Protein AF-A0A960XAB0-F1 (afdb_monomer_lite)

Radius of gyration: 17.13 Å; chains: 1; bounding box: 43×35×46 Å

pLDDT: mean 76.68, std 17.71, range [29.08, 95.5]

Sequence (183 aa):
MKDRDFDIEDAYQIFVLFMQHFWWNHLRHIMREKGLINNGLTPEEFQQASPEEQSKSCVFNAHDFVFSNIPGDPCGCGDYFEKMIERTLNIKNARSLASLSIKERDLMQMIIDFCVYYNNRFEGPPNDYPRNSLSFAIKWLEDMRDSPERHQKEWGMWDEYINDVIIDKYKSAANFRDCEDCC

Foldseek 3Di:
DDFDKAFLVLLLLLLLVLLLCCCPPPPVVVCVVVVQADPADDPVRLVVDDPSHLNRNLLVVLSCCLNVCVPQPPPGDPCPSQVLVCVLVVHDGSPVCNPDIDTPLSSLVSSLVSLVCSLPPPPDDCRNHNRCSCVVVSVVSVCCSVPVVVVVVSVVSSVVSSCCCPVVVPVSVVVVVVVVVPD

Secondary structure (DSSP, 8-state):
----EE-HHHHHHHHHHHHHHHIIIIIHHHHHHTTS--S---HHHHHHS-HHHHHHHHHHHHHHHHHHTTT--TT--TTHHHHHHHHHTT-S-GGG-TT--EEHHHHHHHHHHHHHHHHHH----TTTS-TTTTHHHHHHHHHHHH-GGG-HHHHHHHHHHHHHHHT-HHHHHHHHHTTGGG-

Structure (mmCIF, N/CA/C/O backbone):
data_AF-A0A960XAB0-F1
#
_entry.id   AF-A0A960XAB0-F1
#
loop_
_atom_site.group_PDB
_atom_site.id
_atom_site.type_symbol
_atom_site.label_atom_id
_atom_site.label_alt_id
_atom_site.label_comp_id
_atom_site.label_asym_id
_atom_site.label_entity_id
_atom_site.label_seq_id
_atom_site.pdbx_PDB_ins_code
_atom_site.Cartn_x
_atom_site.Cartn_y
_atom_site.Cartn_z
_atom_site.occupancy
_atom_site.B_iso_or_equiv
_atom_site.auth_seq_id
_atom_site.auth_comp_id
_atom_site.auth_asym_id
_atom_site.auth_atom_id
_atom_site.pdbx_PDB_model_num
ATOM 1 N N . MET A 1 1 ? 0.323 -5.311 17.410 1.00 68.62 1 MET A N 1
ATOM 2 C CA . MET A 1 1 ? -0.781 -4.423 16.993 1.00 68.62 1 MET A CA 1
ATOM 3 C C . MET A 1 1 ? -1.535 -3.975 18.232 1.00 68.62 1 MET A C 1
ATOM 5 O O . MET A 1 1 ? -1.751 -4.814 19.104 1.00 68.62 1 MET A O 1
ATOM 9 N N . LYS A 1 2 ? -1.838 -2.680 18.364 1.00 76.62 2 LYS A N 1
ATOM 10 C CA . LYS A 1 2 ? -2.573 -2.139 19.520 1.00 76.62 2 LYS A CA 1
ATOM 11 C C . LYS A 1 2 ? -4.083 -2.274 19.254 1.00 76.62 2 LYS A C 1
ATOM 13 O O . LYS A 1 2 ? -4.496 -2.360 18.103 1.00 76.62 2 LYS A O 1
ATOM 18 N N . ASP A 1 3 ? -4.904 -2.337 20.301 1.00 80.25 3 ASP A N 1
ATOM 19 C CA . ASP A 1 3 ? -6.375 -2.352 20.173 1.00 80.25 3 ASP A CA 1
ATOM 20 C C . ASP A 1 3 ? -6.885 -0.905 20.227 1.00 80.25 3 ASP A C 1
ATOM 22 O O . ASP A 1 3 ? -7.466 -0.469 21.218 1.00 80.25 3 ASP A O 1
ATOM 26 N N . ARG A 1 4 ? -6.520 -0.120 19.203 1.00 88.69 4 ARG A N 1
ATOM 27 C CA . ARG A 1 4 ? -7.003 1.254 19.018 1.00 88.69 4 ARG A CA 1
ATOM 28 C C . ARG A 1 4 ? -8.270 1.247 18.171 1.00 88.69 4 ARG A C 1
ATOM 30 O O . ARG A 1 4 ? -8.395 0.450 17.240 1.00 88.69 4 ARG A O 1
ATOM 37 N N . ASP A 1 5 ? -9.144 2.186 18.493 1.00 88.75 5 ASP A N 1
ATOM 38 C CA . ASP A 1 5 ? -10.438 2.408 17.867 1.00 88.75 5 ASP A CA 1
ATOM 39 C C . ASP A 1 5 ? -10.444 3.833 17.293 1.00 88.75 5 ASP A C 1
ATOM 41 O O . ASP A 1 5 ? -10.066 4.785 17.981 1.00 88.75 5 ASP A O 1
ATOM 45 N N . PHE A 1 6 ? -10.842 3.975 16.031 1.00 84.56 6 PHE A N 1
ATOM 46 C CA . PHE A 1 6 ? -10.887 5.249 15.307 1.00 84.56 6 PHE A CA 1
ATOM 47 C C . PHE A 1 6 ? -12.317 5.543 14.867 1.00 84.56 6 PHE A C 1
ATOM 49 O O . PHE A 1 6 ? -13.081 4.608 14.615 1.00 84.56 6 PHE A O 1
ATOM 56 N N . ASP A 1 7 ? -12.697 6.814 14.758 1.00 82.56 7 ASP A N 1
ATOM 57 C CA . ASP A 1 7 ? -13.870 7.164 13.956 1.00 82.56 7 ASP A CA 1
ATOM 58 C C . ASP A 1 7 ? -13.542 7.049 12.454 1.00 82.56 7 ASP A C 1
ATOM 60 O O . ASP A 1 7 ? -12.399 6.799 12.059 1.00 82.56 7 ASP A O 1
ATOM 64 N N . ILE A 1 8 ? -14.562 7.165 11.602 1.00 76.88 8 ILE A N 1
ATOM 65 C CA . ILE A 1 8 ? -14.405 7.002 10.149 1.00 76.88 8 ILE A CA 1
ATOM 66 C C . ILE A 1 8 ? -13.447 8.051 9.559 1.00 76.88 8 ILE A C 1
ATOM 68 O O . ILE A 1 8 ? -12.700 7.730 8.634 1.00 76.88 8 ILE A O 1
ATOM 72 N N . GLU A 1 9 ? -13.469 9.283 10.069 1.00 76.38 9 GLU A N 1
ATOM 73 C CA . GLU A 1 9 ? -12.678 10.392 9.534 1.00 76.38 9 GLU A CA 1
ATOM 74 C C . GLU A 1 9 ? -11.197 10.229 9.890 1.00 76.38 9 GLU A C 1
ATOM 76 O O . GLU A 1 9 ? -10.339 10.296 9.009 1.00 76.38 9 GLU A O 1
ATOM 81 N N . ASP A 1 10 ? -10.900 9.919 11.152 1.00 81.00 10 ASP A N 1
ATOM 82 C CA . ASP A 1 10 ? -9.543 9.636 11.612 1.00 81.00 10 ASP A CA 1
ATOM 83 C C . ASP A 1 10 ? -8.986 8.392 10.890 1.00 81.00 10 ASP A C 1
ATOM 85 O O . ASP A 1 10 ? -7.866 8.416 10.375 1.00 81.00 10 ASP A O 1
ATOM 89 N N . ALA A 1 11 ? -9.779 7.319 10.756 1.00 82.00 11 ALA A N 1
ATOM 90 C CA . ALA A 1 11 ? -9.378 6.116 10.021 1.00 82.00 11 ALA A CA 1
ATOM 91 C C . ALA A 1 11 ? -9.046 6.409 8.550 1.00 82.00 11 ALA A C 1
ATOM 93 O O . ALA A 1 11 ? -8.073 5.878 8.011 1.00 82.00 11 ALA A O 1
ATOM 94 N N . TYR A 1 12 ? -9.835 7.263 7.901 1.00 78.94 12 TYR A N 1
ATOM 95 C CA . TYR A 1 12 ? -9.588 7.700 6.533 1.00 78.94 12 TYR A CA 1
ATOM 96 C C . TYR A 1 12 ? -8.294 8.502 6.402 1.00 78.94 12 TYR A C 1
ATOM 98 O O . TYR A 1 12 ? -7.484 8.216 5.521 1.00 78.94 12 TYR A O 1
ATOM 106 N N . GLN A 1 13 ? -8.057 9.468 7.289 1.00 78.12 13 GLN A N 1
ATOM 107 C CA . GLN A 1 13 ? -6.824 10.256 7.260 1.00 78.12 13 GLN A CA 1
ATOM 108 C C . GLN A 1 13 ? -5.591 9.371 7.485 1.00 78.12 13 GLN A C 1
ATOM 110 O O . GLN A 1 13 ? -4.620 9.481 6.735 1.00 78.12 13 GLN A O 1
ATOM 115 N N . ILE A 1 14 ? -5.651 8.442 8.449 1.00 84.75 14 ILE A N 1
ATOM 116 C CA . ILE A 1 14 ? -4.582 7.462 8.699 1.00 84.75 14 ILE A CA 1
ATOM 117 C C . ILE A 1 14 ? -4.328 6.624 7.444 1.00 84.75 14 ILE A C 1
ATOM 119 O O . ILE A 1 14 ? -3.179 6.458 7.042 1.00 84.75 14 ILE A O 1
ATOM 123 N N . PHE A 1 15 ? -5.392 6.124 6.807 1.00 84.19 15 PHE A N 1
ATOM 124 C CA . PHE A 1 15 ? -5.304 5.336 5.580 1.00 84.19 15 PHE A CA 1
ATOM 125 C C . PHE A 1 15 ? -4.549 6.081 4.473 1.00 84.19 15 PHE A C 1
ATOM 127 O O . PHE A 1 15 ? -3.606 5.536 3.897 1.00 84.19 15 PHE A O 1
ATOM 134 N N . VAL A 1 16 ? -4.960 7.318 4.175 1.00 79.12 16 VAL A N 1
ATOM 135 C CA . VAL A 1 16 ? -4.393 8.110 3.074 1.00 79.12 16 VAL A CA 1
ATOM 136 C C . VAL A 1 16 ? -2.928 8.439 3.354 1.00 79.12 16 VAL A C 1
ATOM 138 O O . VAL A 1 16 ? -2.062 8.138 2.529 1.00 79.12 16 VAL A O 1
ATOM 141 N N . LEU A 1 17 ? -2.651 9.008 4.531 1.00 81.00 17 LEU A N 1
ATOM 142 C CA . LEU A 1 17 ? -1.312 9.458 4.905 1.00 81.00 17 LEU A CA 1
ATOM 143 C C . LEU A 1 17 ? -0.337 8.287 4.960 1.00 81.00 17 LEU A C 1
ATOM 145 O O . LEU A 1 17 ? 0.737 8.353 4.359 1.00 81.00 17 LEU A O 1
ATOM 149 N N . PHE A 1 18 ? -0.722 7.186 5.614 1.00 86.75 18 PHE A N 1
ATOM 150 C CA . PHE A 1 18 ? 0.139 6.015 5.683 1.00 86.75 18 PHE A CA 1
ATOM 151 C C . PHE A 1 18 ? 0.466 5.491 4.289 1.00 86.75 18 PHE A C 1
ATOM 153 O O . PHE A 1 18 ? 1.632 5.259 4.003 1.00 86.75 18 PHE A O 1
ATOM 160 N N . MET A 1 19 ? -0.521 5.326 3.408 1.00 85.81 19 MET A N 1
ATOM 161 C CA . MET A 1 19 ? -0.291 4.738 2.090 1.00 85.81 19 MET A CA 1
ATOM 162 C C . MET A 1 19 ? 0.623 5.594 1.204 1.00 85.81 19 MET A C 1
ATOM 164 O O . MET A 1 19 ? 1.577 5.067 0.624 1.00 85.81 19 MET A O 1
ATOM 168 N N . GLN A 1 20 ? 0.378 6.906 1.132 1.00 83.94 20 GLN A N 1
ATOM 169 C CA . GLN A 1 20 ? 1.221 7.830 0.366 1.00 83.94 20 GLN A CA 1
ATOM 170 C C . GLN A 1 20 ? 2.665 7.800 0.877 1.00 83.94 20 GLN A C 1
ATOM 172 O O . GLN A 1 20 ? 3.612 7.604 0.110 1.00 83.94 20 GLN A O 1
ATOM 177 N N . HIS A 1 21 ? 2.849 7.936 2.189 1.00 85.00 21 HIS A N 1
ATOM 178 C CA . HIS A 1 21 ? 4.181 7.960 2.776 1.00 85.00 21 HIS A CA 1
ATOM 179 C C . HIS A 1 21 ? 4.881 6.602 2.732 1.00 85.00 21 HIS A C 1
ATOM 181 O O . HIS A 1 21 ? 6.078 6.542 2.443 1.00 85.00 21 HIS A O 1
ATOM 187 N N . PHE A 1 22 ? 4.154 5.509 2.960 1.00 87.38 22 PHE A N 1
ATOM 188 C CA . PHE A 1 22 ? 4.672 4.149 2.858 1.00 87.38 22 PHE A CA 1
ATOM 189 C C . PHE A 1 22 ? 5.274 3.901 1.475 1.00 87.38 22 PHE A C 1
ATOM 191 O O . PHE A 1 22 ? 6.381 3.365 1.380 1.00 87.38 22 PHE A O 1
ATOM 198 N N . TRP A 1 23 ? 4.613 4.362 0.410 1.00 90.12 23 TRP A N 1
ATOM 199 C CA . TRP A 1 23 ? 5.172 4.311 -0.936 1.00 90.12 23 TRP A CA 1
ATOM 200 C C . TRP A 1 23 ? 6.418 5.183 -1.083 1.00 90.12 23 TRP A C 1
ATOM 202 O O . TRP A 1 23 ? 7.515 4.664 -1.326 1.00 90.12 23 TRP A O 1
ATOM 212 N N . TRP A 1 24 ? 6.267 6.499 -0.912 1.00 85.62 24 TRP A N 1
ATOM 213 C CA . TRP A 1 24 ? 7.294 7.474 -1.279 1.00 85.62 24 TRP A CA 1
ATOM 214 C C . TRP A 1 24 ? 8.570 7.367 -0.440 1.00 85.62 24 TRP A C 1
ATOM 216 O O . TRP A 1 24 ? 9.675 7.534 -0.981 1.00 85.62 24 TRP A O 1
ATOM 226 N N . ASN A 1 25 ? 8.424 7.048 0.847 1.00 85.44 25 ASN A N 1
ATOM 227 C CA . ASN A 1 25 ? 9.512 7.076 1.822 1.00 85.44 25 ASN A CA 1
ATOM 228 C C . ASN A 1 25 ? 10.119 5.700 2.108 1.00 85.44 25 ASN A C 1
ATOM 230 O O . ASN A 1 25 ? 11.212 5.634 2.676 1.00 85.44 25 ASN A O 1
ATOM 234 N N . HIS A 1 26 ? 9.457 4.602 1.729 1.00 90.31 26 HIS A N 1
ATOM 235 C CA . HIS A 1 26 ? 9.919 3.269 2.119 1.00 90.31 26 HIS A CA 1
ATOM 236 C C . HIS A 1 26 ? 9.822 2.220 1.013 1.00 90.31 26 HIS A C 1
ATOM 238 O O . HIS A 1 26 ? 10.856 1.767 0.515 1.00 90.31 26 HIS A O 1
ATOM 244 N N . LEU A 1 27 ? 8.614 1.848 0.589 1.00 91.94 27 LEU A N 1
ATOM 245 C CA . LEU A 1 27 ? 8.405 0.727 -0.327 1.00 91.94 27 LEU A CA 1
ATOM 246 C C . LEU A 1 27 ? 9.099 0.956 -1.677 1.00 91.94 27 LEU A C 1
ATOM 248 O O . LEU A 1 27 ? 9.779 0.058 -2.177 1.00 91.94 27 LEU A O 1
ATOM 252 N N . ARG A 1 28 ? 9.016 2.175 -2.224 1.00 92.94 28 ARG A N 1
ATOM 253 C CA . ARG A 1 28 ? 9.705 2.558 -3.466 1.00 92.94 28 ARG A CA 1
ATOM 254 C C . ARG A 1 28 ? 11.212 2.324 -3.376 1.00 92.94 28 ARG A C 1
ATOM 256 O O . ARG A 1 28 ? 11.821 1.819 -4.315 1.00 92.94 28 ARG A O 1
ATOM 263 N N . HIS A 1 29 ? 11.827 2.682 -2.250 1.00 92.75 29 HIS A N 1
ATOM 264 C CA . HIS A 1 29 ? 13.262 2.497 -2.055 1.00 92.75 29 HIS A CA 1
ATOM 265 C C . HIS A 1 29 ? 13.629 1.009 -2.023 1.00 92.75 29 HIS A C 1
ATOM 267 O O . HIS A 1 29 ? 14.494 0.585 -2.785 1.00 92.75 29 HIS A O 1
ATOM 273 N N . ILE A 1 30 ? 12.895 0.204 -1.252 1.00 93.25 30 ILE A N 1
ATOM 274 C CA . ILE A 1 30 ? 13.105 -1.250 -1.173 1.00 93.25 30 ILE A CA 1
ATOM 275 C C . ILE A 1 30 ? 12.961 -1.913 -2.543 1.00 93.25 30 ILE A C 1
ATOM 277 O O . ILE A 1 30 ? 13.770 -2.762 -2.924 1.00 93.25 30 ILE A O 1
ATOM 281 N N . MET A 1 31 ? 11.931 -1.541 -3.302 1.00 94.50 31 MET A N 1
ATOM 282 C CA . MET A 1 31 ? 11.698 -2.101 -4.630 1.00 94.50 31 MET A CA 1
ATOM 283 C C . MET A 1 31 ? 12.808 -1.718 -5.614 1.00 94.50 31 MET A C 1
ATOM 285 O O . MET A 1 31 ? 13.200 -2.554 -6.429 1.00 94.50 31 MET A O 1
ATOM 289 N N . ARG A 1 32 ? 13.364 -0.503 -5.511 1.00 94.38 32 ARG A N 1
ATOM 290 C CA . ARG A 1 32 ? 14.535 -0.084 -6.298 1.00 94.38 32 ARG A CA 1
ATOM 291 C C . ARG A 1 32 ? 15.785 -0.874 -5.933 1.00 94.38 32 ARG A C 1
ATOM 293 O O . ARG A 1 32 ? 16.465 -1.367 -6.825 1.00 94.38 32 ARG A O 1
ATOM 300 N N . GLU A 1 33 ? 16.077 -1.035 -4.645 1.00 94.81 33 GLU A N 1
ATOM 301 C CA . GLU A 1 33 ? 17.242 -1.805 -4.184 1.00 94.81 33 GLU A CA 1
ATOM 302 C C . GLU A 1 33 ? 17.174 -3.277 -4.608 1.00 94.81 33 GLU A C 1
ATOM 304 O O . GLU A 1 33 ? 18.190 -3.886 -4.937 1.00 94.81 33 GLU A O 1
ATOM 309 N N . LYS A 1 34 ? 15.963 -3.842 -4.663 1.00 94.25 34 LYS A N 1
ATOM 310 C CA . LYS A 1 34 ? 15.710 -5.199 -5.169 1.00 94.25 34 LYS A CA 1
ATOM 311 C C . LYS A 1 34 ? 15.690 -5.297 -6.700 1.00 94.25 34 LYS A C 1
ATOM 313 O O . LYS A 1 34 ? 15.479 -6.389 -7.220 1.00 94.25 34 LYS A O 1
ATOM 318 N N . GLY A 1 35 ? 15.876 -4.187 -7.416 1.00 93.38 35 GLY A N 1
ATOM 319 C CA . GLY A 1 35 ? 15.853 -4.141 -8.878 1.00 93.38 35 GLY A CA 1
ATOM 320 C C . GLY A 1 35 ? 14.477 -4.412 -9.495 1.00 93.38 35 GLY A C 1
ATOM 321 O O . GLY A 1 35 ? 14.407 -4.807 -10.655 1.00 93.38 35 GLY A O 1
ATOM 322 N N . LEU A 1 36 ? 13.390 -4.232 -8.737 1.00 91.81 36 LEU A N 1
ATOM 323 C CA . LEU A 1 36 ? 12.017 -4.485 -9.196 1.00 91.81 36 LEU A CA 1
ATOM 324 C C . LEU A 1 36 ? 11.427 -3.307 -9.976 1.00 91.81 36 LEU A C 1
ATOM 326 O O . LEU A 1 36 ? 10.518 -3.500 -10.779 1.00 91.81 36 LEU A O 1
ATOM 330 N N . ILE A 1 37 ? 11.932 -2.099 -9.724 1.00 93.56 37 ILE A N 1
ATOM 331 C CA . ILE A 1 37 ? 11.506 -0.857 -10.374 1.00 93.56 37 ILE A CA 1
ATOM 332 C C . ILE A 1 37 ? 12.715 0.040 -10.655 1.00 93.56 37 ILE A C 1
ATOM 334 O O . ILE A 1 37 ? 13.759 -0.091 -10.011 1.00 93.56 37 ILE A O 1
ATOM 338 N N . ASN A 1 38 ? 12.551 0.983 -11.581 1.00 92.88 38 ASN A N 1
ATOM 339 C CA . ASN A 1 38 ? 13.457 2.116 -11.781 1.00 92.88 38 ASN A CA 1
ATOM 340 C C . ASN A 1 38 ? 12.800 3.407 -11.244 1.00 92.88 38 ASN A C 1
ATOM 342 O O . ASN A 1 38 ? 11.930 3.336 -10.377 1.00 92.88 38 ASN A O 1
ATOM 346 N N . ASN A 1 39 ? 13.250 4.584 -11.684 1.00 88.75 39 ASN A N 1
ATOM 347 C CA . ASN A 1 39 ? 12.704 5.875 -11.233 1.00 88.75 39 ASN A CA 1
ATOM 348 C C . ASN A 1 39 ? 11.427 6.304 -11.977 1.00 88.75 39 ASN A C 1
ATOM 350 O O . ASN A 1 39 ? 10.997 7.442 -11.806 1.00 88.75 39 ASN A O 1
ATOM 354 N N . GLY A 1 40 ? 10.867 5.429 -12.814 1.00 87.19 40 GLY A N 1
ATOM 355 C CA . GLY A 1 40 ? 10.012 5.855 -13.911 1.00 87.19 40 GLY A CA 1
ATOM 356 C C . GLY A 1 40 ? 10.861 6.422 -15.050 1.00 87.19 40 GLY A C 1
ATOM 357 O O . GLY A 1 40 ? 11.942 6.972 -14.830 1.00 87.19 40 GLY A O 1
ATOM 358 N N . LEU A 1 41 ? 10.388 6.230 -16.273 1.00 90.44 41 LEU A N 1
ATOM 359 C CA . LEU A 1 41 ? 11.004 6.747 -17.490 1.00 90.44 41 LEU A CA 1
ATOM 360 C C . LEU A 1 41 ? 10.123 7.849 -18.075 1.00 90.44 41 LEU A C 1
ATOM 362 O O . LEU A 1 41 ? 8.892 7.747 -18.028 1.00 90.44 41 LEU A O 1
ATOM 366 N N . THR A 1 42 ? 10.733 8.872 -18.675 1.00 91.38 42 THR A N 1
ATOM 367 C CA . THR A 1 42 ? 9.978 9.788 -19.544 1.00 91.38 42 THR A CA 1
ATOM 368 C C . THR A 1 42 ? 9.465 9.041 -20.783 1.00 91.38 42 THR A C 1
ATOM 370 O O . THR A 1 42 ? 9.985 7.972 -21.123 1.00 91.38 42 THR A O 1
ATOM 373 N N . PRO A 1 43 ? 8.467 9.575 -21.512 1.00 90.56 43 PRO A N 1
ATOM 374 C CA . PRO A 1 43 ? 7.991 8.950 -22.745 1.00 90.56 43 PRO A CA 1
ATOM 375 C C . PRO A 1 43 ? 9.103 8.688 -23.773 1.00 90.56 43 PRO A C 1
ATOM 377 O O . PRO A 1 43 ? 9.105 7.646 -24.430 1.00 90.56 43 PRO A O 1
ATOM 380 N N . GLU A 1 44 ? 10.068 9.602 -23.899 1.00 93.38 44 GLU A N 1
ATOM 381 C CA . GLU A 1 44 ? 11.207 9.469 -24.811 1.00 93.38 44 GLU A CA 1
ATOM 382 C C . GLU A 1 44 ? 12.177 8.372 -24.358 1.00 93.38 44 GLU A C 1
ATOM 384 O O . GLU A 1 44 ? 12.616 7.559 -25.174 1.00 93.38 44 GLU A O 1
ATOM 389 N N . GLU A 1 45 ? 12.485 8.320 -23.059 1.00 94.44 45 GLU A N 1
ATOM 390 C CA . GLU A 1 45 ? 13.335 7.283 -22.467 1.00 94.44 45 GLU A CA 1
ATOM 391 C C . GLU A 1 45 ? 12.686 5.902 -22.592 1.00 94.44 45 GLU A C 1
ATOM 393 O O . GLU A 1 45 ? 13.350 4.927 -22.946 1.00 94.44 45 GLU A O 1
ATOM 398 N N . PHE A 1 46 ? 11.372 5.819 -22.371 1.00 92.12 46 PHE A N 1
ATOM 399 C CA . PHE A 1 46 ? 10.614 4.577 -22.442 1.00 92.12 46 PHE A CA 1
ATOM 400 C C . PHE A 1 46 ? 10.701 3.938 -23.831 1.00 92.12 46 PHE A C 1
ATOM 402 O O . PHE A 1 46 ? 10.947 2.739 -23.942 1.00 92.12 46 PHE A O 1
ATOM 409 N N . GLN A 1 47 ? 10.573 4.727 -24.902 1.00 91.69 47 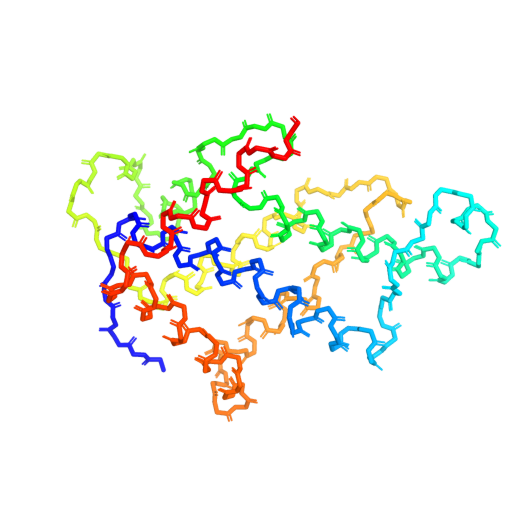GLN A N 1
ATOM 410 C CA . GLN A 1 47 ? 10.651 4.226 -26.282 1.00 91.69 47 GLN A CA 1
ATOM 411 C C . GLN A 1 47 ? 12.025 3.645 -26.645 1.00 91.69 47 GLN A C 1
ATOM 413 O O . GLN A 1 47 ? 12.117 2.800 -27.535 1.00 91.69 47 GLN A O 1
ATOM 418 N N . GLN A 1 48 ? 13.084 4.098 -25.976 1.00 94.31 48 GLN A N 1
ATOM 419 C CA . GLN A 1 48 ? 14.467 3.695 -26.245 1.00 94.31 48 GLN A CA 1
ATOM 420 C C . GLN A 1 48 ? 14.986 2.642 -25.256 1.00 94.31 48 GLN A C 1
ATOM 422 O O . GLN A 1 48 ? 16.031 2.032 -25.490 1.00 94.31 48 GLN A O 1
ATOM 427 N N . ALA A 1 49 ? 14.270 2.430 -24.152 1.00 93.62 49 ALA A N 1
ATOM 428 C CA . ALA A 1 49 ? 14.634 1.495 -23.104 1.00 93.62 49 ALA A CA 1
ATOM 429 C C . ALA A 1 49 ? 14.507 0.028 -23.545 1.00 93.62 49 ALA A C 1
ATOM 431 O O . ALA A 1 49 ? 13.764 -0.329 -24.462 1.00 93.62 49 ALA A O 1
ATOM 432 N N . SER A 1 50 ? 15.232 -0.851 -22.853 1.00 94.62 50 SER A N 1
ATOM 433 C CA . SER A 1 50 ? 15.063 -2.294 -23.023 1.00 94.62 50 SER A CA 1
ATOM 434 C C . SER A 1 50 ? 13.678 -2.740 -22.520 1.00 94.62 50 SER A C 1
ATOM 436 O O . SER A 1 50 ? 13.099 -2.077 -21.656 1.00 94.62 50 SER A O 1
ATOM 438 N N . PRO A 1 51 ? 13.159 -3.900 -22.968 1.00 91.44 51 PRO A N 1
ATOM 439 C CA . PRO A 1 51 ? 11.897 -4.439 -22.452 1.00 91.44 51 PRO A CA 1
ATOM 440 C C . PRO A 1 51 ? 11.881 -4.622 -20.927 1.00 91.44 51 PRO A C 1
ATOM 442 O O . PRO A 1 51 ? 10.845 -4.466 -20.286 1.00 91.44 51 PRO A O 1
ATOM 445 N N . GLU A 1 52 ? 13.035 -4.931 -20.330 1.00 91.19 52 GLU A N 1
ATOM 446 C CA . GLU A 1 52 ? 13.177 -5.053 -18.878 1.00 91.19 52 GLU A CA 1
ATOM 447 C C . GLU A 1 52 ? 12.994 -3.698 -18.175 1.00 91.19 52 GLU A C 1
ATOM 449 O O . GLU A 1 52 ? 12.248 -3.602 -17.202 1.00 91.19 52 GLU A O 1
ATOM 454 N N . GLU A 1 53 ? 13.630 -2.639 -18.681 1.00 92.88 53 GLU A N 1
ATOM 455 C CA . GLU A 1 53 ? 13.519 -1.294 -18.105 1.00 92.88 53 GLU A CA 1
ATOM 456 C C . GLU A 1 53 ? 12.133 -0.677 -18.326 1.00 92.88 53 GLU A C 1
ATOM 458 O O . GLU A 1 53 ? 11.602 -0.020 -17.429 1.00 92.88 53 GLU A O 1
ATOM 463 N N . GLN A 1 54 ? 11.499 -0.962 -19.467 1.00 91.19 54 GLN A N 1
ATOM 464 C CA . GLN A 1 54 ? 10.091 -0.634 -19.694 1.00 91.19 54 GLN A C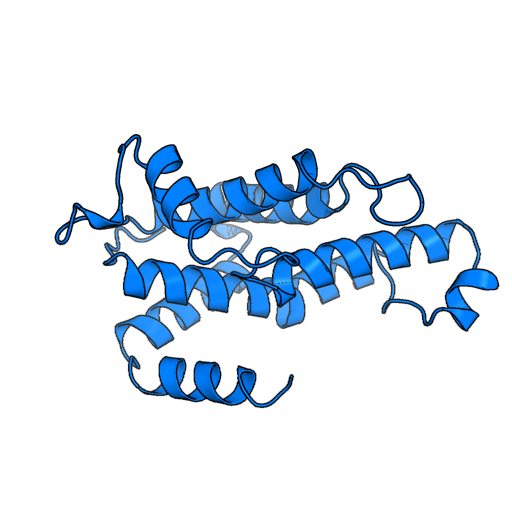A 1
ATOM 465 C C . GLN A 1 54 ? 9.205 -1.324 -18.654 1.00 91.19 54 GLN A C 1
ATOM 467 O O . GLN A 1 54 ? 8.433 -0.657 -17.970 1.00 91.19 54 GLN A O 1
ATOM 472 N N . SER A 1 55 ? 9.378 -2.634 -18.444 1.00 89.38 55 SER A N 1
ATOM 473 C CA . SER A 1 55 ? 8.609 -3.379 -17.441 1.00 89.38 55 SER A CA 1
ATOM 474 C C . SER A 1 55 ? 8.783 -2.807 -16.031 1.00 89.38 55 SER A C 1
ATOM 476 O O . SER A 1 55 ? 7.795 -2.654 -15.315 1.00 89.38 55 SER A O 1
ATOM 478 N N . LYS A 1 56 ? 10.013 -2.468 -15.622 1.00 91.75 56 LYS A N 1
ATOM 479 C CA . LYS A 1 56 ? 10.292 -1.832 -14.320 1.00 91.75 56 LYS A CA 1
ATOM 480 C C . LYS A 1 56 ? 9.627 -0.462 -14.192 1.00 91.75 56 LYS A C 1
ATOM 482 O O . LYS A 1 56 ? 9.095 -0.147 -13.128 1.00 91.75 56 LYS A O 1
ATOM 487 N N . SER A 1 57 ? 9.626 0.329 -15.266 1.00 91.50 57 SER A N 1
ATOM 488 C CA . SER A 1 57 ? 8.954 1.631 -15.306 1.00 91.50 57 SER A CA 1
ATOM 489 C C . SER A 1 57 ? 7.437 1.495 -15.221 1.00 91.50 57 SER A C 1
ATOM 491 O O . SER A 1 57 ? 6.799 2.282 -14.529 1.00 91.50 57 SER A O 1
ATOM 493 N N . CYS A 1 58 ? 6.838 0.497 -15.872 1.00 88.38 58 CYS A N 1
ATOM 494 C CA . CYS A 1 58 ? 5.399 0.269 -15.766 1.00 88.38 58 CYS A CA 1
ATOM 495 C C . CYS A 1 58 ? 5.003 -0.156 -14.343 1.00 88.38 58 CYS A C 1
ATOM 497 O O . CYS A 1 58 ? 3.996 0.315 -13.823 1.00 88.38 58 CYS A O 1
ATOM 499 N N . VAL A 1 59 ? 5.809 -0.997 -13.677 1.00 89.12 59 VAL A N 1
ATOM 500 C CA . VAL A 1 59 ? 5.577 -1.360 -12.266 1.00 89.12 59 VAL A CA 1
ATOM 501 C C . VAL A 1 59 ? 5.719 -0.136 -11.355 1.00 89.12 59 VAL A C 1
ATOM 503 O O . VAL A 1 59 ? 4.890 0.033 -10.460 1.00 89.12 59 VAL A O 1
ATOM 506 N N . PHE A 1 60 ? 6.719 0.726 -11.586 1.00 91.00 60 PHE A N 1
ATOM 507 C CA . PHE A 1 60 ? 6.850 2.011 -10.888 1.00 91.00 60 PHE A CA 1
ATOM 508 C C . PHE A 1 60 ? 5.580 2.852 -11.054 1.00 91.00 60 PHE A C 1
ATOM 510 O O . PHE A 1 60 ? 4.949 3.182 -10.057 1.00 91.00 60 PHE A O 1
ATOM 517 N N . ASN A 1 61 ? 5.166 3.117 -12.297 1.00 86.69 61 ASN A N 1
ATOM 518 C CA . ASN A 1 61 ? 4.006 3.953 -12.613 1.00 86.69 61 ASN A CA 1
ATOM 519 C C . ASN A 1 61 ? 2.708 3.389 -12.019 1.00 86.69 61 ASN A C 1
ATOM 521 O O . ASN A 1 61 ? 1.874 4.148 -11.539 1.00 86.69 61 ASN A O 1
ATOM 525 N N . ALA A 1 62 ? 2.540 2.063 -12.008 1.00 83.25 62 ALA A N 1
ATOM 526 C CA . ALA A 1 62 ? 1.379 1.416 -11.407 1.00 83.25 62 ALA A CA 1
ATOM 527 C C . ALA A 1 62 ? 1.294 1.657 -9.893 1.00 83.25 62 ALA A C 1
ATOM 529 O O . ALA A 1 62 ? 0.222 1.984 -9.386 1.00 83.25 62 ALA A O 1
ATOM 530 N N . HIS A 1 63 ? 2.408 1.517 -9.169 1.00 85.88 63 HIS A N 1
ATOM 531 C CA . HIS A 1 63 ? 2.438 1.847 -7.743 1.00 85.88 63 HIS A CA 1
ATOM 532 C C . HIS A 1 63 ? 2.241 3.343 -7.542 1.00 85.88 63 HIS A C 1
ATOM 534 O O . HIS A 1 63 ? 1.395 3.743 -6.752 1.00 85.88 63 HIS A O 1
ATOM 540 N N . ASP A 1 64 ? 2.973 4.165 -8.286 1.00 85.88 64 ASP A N 1
ATOM 541 C CA . ASP A 1 64 ? 2.930 5.610 -8.129 1.00 85.88 64 ASP A CA 1
ATOM 542 C C . ASP A 1 64 ? 1.522 6.165 -8.312 1.00 85.88 64 ASP A C 1
ATOM 544 O O . ASP A 1 64 ? 1.019 6.913 -7.482 1.00 85.88 64 ASP A O 1
ATOM 548 N N . PHE A 1 65 ? 0.829 5.684 -9.335 1.00 80.31 65 PHE A N 1
ATOM 549 C CA . PHE A 1 65 ? -0.564 5.993 -9.568 1.00 80.31 65 PHE A CA 1
ATOM 550 C C . PHE A 1 65 ? -1.460 5.579 -8.399 1.00 80.31 65 PHE A C 1
ATOM 552 O O . PHE A 1 65 ? -2.243 6.390 -7.914 1.00 80.31 65 PHE A O 1
ATOM 559 N N . VAL A 1 66 ? -1.342 4.335 -7.931 1.00 78.69 66 VAL A N 1
ATOM 560 C CA . VAL A 1 66 ? -2.215 3.792 -6.883 1.00 78.69 66 VAL A CA 1
ATOM 561 C C . VAL A 1 66 ? -1.976 4.461 -5.538 1.00 78.69 66 VAL A C 1
ATOM 563 O O . VAL A 1 66 ? -2.945 4.725 -4.841 1.00 78.69 66 VAL A O 1
ATOM 566 N N . PHE A 1 67 ? -0.723 4.729 -5.168 1.00 81.31 67 PHE A N 1
ATOM 567 C CA . PHE A 1 67 ? -0.368 5.291 -3.866 1.00 81.31 67 PHE A CA 1
ATOM 568 C C . PHE A 1 67 ? -0.455 6.819 -3.830 1.00 81.31 67 PHE A C 1
ATOM 570 O O . PHE A 1 67 ? -0.814 7.362 -2.789 1.00 81.31 67 PHE A O 1
ATOM 577 N N . SER A 1 68 ? -0.179 7.517 -4.936 1.00 75.25 68 SER A N 1
ATOM 578 C CA . SER A 1 68 ? -0.261 8.985 -4.990 1.00 75.25 68 SER A CA 1
ATOM 579 C C . SER A 1 68 ? -1.684 9.490 -5.204 1.00 75.25 68 SER A C 1
ATOM 581 O O . SER A 1 68 ? -2.035 10.538 -4.673 1.00 75.25 68 SER A O 1
ATOM 583 N N . ASN A 1 69 ? -2.534 8.738 -5.908 1.00 68.69 69 ASN A N 1
ATOM 584 C CA . ASN A 1 69 ? -3.924 9.134 -6.138 1.00 68.69 69 ASN A CA 1
ATOM 585 C C . ASN A 1 69 ? -4.864 8.597 -5.056 1.00 68.69 69 ASN A C 1
ATOM 587 O O . ASN A 1 69 ? -6.033 8.394 -5.325 1.00 68.69 69 ASN A O 1
ATOM 591 N N . ILE A 1 70 ? -4.411 8.345 -3.828 1.00 67.31 70 ILE A N 1
ATOM 592 C CA . ILE A 1 70 ? -5.328 8.003 -2.732 1.00 67.31 70 ILE A CA 1
ATOM 593 C C . ILE A 1 70 ? -5.906 9.297 -2.152 1.00 67.31 70 ILE A C 1
ATOM 595 O O . ILE A 1 70 ? -5.122 10.180 -1.816 1.00 67.31 70 ILE A O 1
ATOM 599 N N . PRO A 1 71 ? -7.233 9.421 -1.963 1.00 53.84 71 PRO A N 1
ATOM 600 C CA . PRO A 1 71 ? -8.329 8.507 -2.296 1.00 53.84 71 PRO A CA 1
ATOM 601 C C . PRO A 1 71 ? -9.134 9.062 -3.481 1.00 53.84 71 PRO A C 1
ATOM 603 O O . PRO A 1 71 ? -10.325 9.337 -3.393 1.00 53.84 71 PRO A O 1
ATOM 606 N N . GLY A 1 72 ? -8.465 9.265 -4.599 1.00 46.03 72 GLY A N 1
ATOM 607 C CA . GLY A 1 72 ? -9.075 9.441 -5.897 1.00 46.03 72 GLY A CA 1
ATOM 608 C C . GLY A 1 72 ? -9.087 8.108 -6.630 1.00 46.03 72 GLY A C 1
ATOM 609 O O . GLY A 1 72 ? -8.060 7.501 -6.918 1.00 46.03 72 GLY A O 1
ATOM 610 N N . ASP A 1 73 ? -10.264 7.666 -7.056 1.00 43.53 73 ASP A N 1
ATOM 611 C CA . ASP A 1 73 ? -10.271 7.069 -8.385 1.00 43.53 73 ASP A CA 1
ATOM 612 C C . ASP A 1 73 ? -9.592 8.096 -9.319 1.00 43.53 73 ASP A C 1
ATOM 614 O O . ASP A 1 73 ? -9.947 9.276 -9.263 1.00 43.53 73 ASP A O 1
ATOM 618 N N . PRO A 1 74 ? -8.646 7.695 -10.168 1.00 40.22 74 PRO A N 1
ATOM 619 C CA . PRO A 1 74 ? -8.188 8.502 -11.301 1.00 40.22 74 PRO A CA 1
ATOM 620 C C . PRO A 1 74 ? -9.348 9.096 -12.127 1.00 40.22 74 PRO A C 1
ATOM 622 O O . PRO A 1 74 ? -9.161 10.057 -12.867 1.00 40.22 74 PRO A O 1
ATOM 625 N N . CYS A 1 75 ? -10.552 8.522 -11.990 1.00 44.06 75 CYS A N 1
ATOM 626 C CA . CYS A 1 75 ? -11.814 8.952 -12.587 1.00 44.06 75 CYS A CA 1
ATOM 627 C C . CYS A 1 75 ? -12.798 9.670 -11.623 1.00 44.06 75 CYS A C 1
ATOM 629 O O . CYS A 1 75 ? -13.943 9.899 -12.008 1.00 44.06 75 CYS A O 1
ATOM 631 N N . GLY A 1 76 ? -12.395 10.032 -10.397 1.00 41.66 76 GLY A N 1
ATOM 632 C CA . GLY A 1 76 ? -13.212 10.762 -9.415 1.00 41.66 76 GLY A CA 1
ATOM 633 C C . GLY A 1 76 ? -14.157 9.883 -8.582 1.00 41.66 76 GLY A C 1
ATOM 634 O O . GLY A 1 76 ? -15.285 9.611 -8.983 1.00 41.66 76 GLY A O 1
ATOM 635 N N . CYS A 1 77 ? -13.743 9.484 -7.373 1.00 43.06 77 CYS A N 1
ATOM 636 C CA . CYS A 1 77 ? -14.609 8.761 -6.430 1.00 43.06 77 CYS A CA 1
ATOM 637 C C . CYS A 1 77 ? -14.394 9.204 -4.978 1.00 43.06 77 CYS A C 1
ATOM 639 O O . CYS A 1 77 ? -13.524 8.676 -4.294 1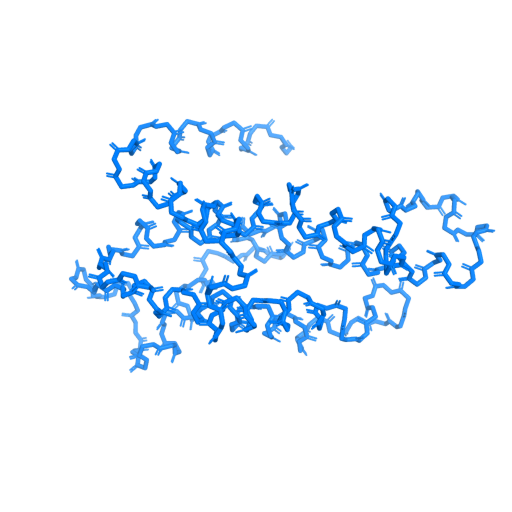.00 43.06 77 CYS A O 1
ATOM 641 N N . GLY A 1 78 ? -15.301 10.036 -4.464 1.00 47.75 78 GLY A N 1
ATOM 642 C CA . GLY A 1 78 ? -15.493 10.239 -3.021 1.00 47.75 78 GLY A CA 1
ATOM 643 C C . GLY A 1 78 ? -16.125 9.040 -2.283 1.00 47.75 78 GLY A C 1
ATOM 644 O O . GLY A 1 78 ? -16.341 9.121 -1.082 1.00 47.75 78 GLY A O 1
ATOM 645 N N . ASP A 1 79 ? -16.407 7.919 -2.965 1.00 55.00 79 ASP A N 1
ATOM 646 C CA . ASP A 1 79 ? -17.186 6.791 -2.413 1.00 55.00 79 ASP A CA 1
ATOM 647 C C . ASP A 1 79 ? -16.385 5.476 -2.248 1.00 55.00 79 ASP A C 1
ATOM 649 O O . ASP A 1 79 ? -16.943 4.452 -1.844 1.00 55.00 79 ASP A O 1
ATOM 653 N N . TYR A 1 80 ? -15.095 5.431 -2.611 1.00 62.28 80 TYR A N 1
ATOM 654 C CA . TYR A 1 80 ? -14.348 4.161 -2.621 1.00 62.28 80 TYR A CA 1
ATOM 655 C C . TYR A 1 80 ? -13.973 3.674 -1.213 1.00 62.28 80 TYR A C 1
ATOM 657 O O . TYR A 1 80 ? -14.138 2.494 -0.899 1.00 62.28 80 TYR A O 1
ATOM 665 N N . PHE A 1 81 ? -13.525 4.584 -0.345 1.00 66.19 81 PHE A N 1
ATOM 666 C CA . PHE A 1 81 ? -13.178 4.250 1.037 1.00 66.19 81 PHE A CA 1
ATOM 667 C C . PHE A 1 81 ? -14.391 3.722 1.817 1.00 66.19 81 PHE A C 1
ATOM 669 O O . PHE A 1 81 ? -14.305 2.691 2.477 1.00 66.19 81 PHE A O 1
ATOM 676 N N . GLU A 1 82 ? -15.555 4.349 1.646 1.00 65.00 82 GLU A N 1
ATOM 677 C CA . GLU A 1 82 ? -16.811 3.909 2.262 1.00 65.00 82 GLU A CA 1
ATOM 678 C C . GLU A 1 82 ? -17.235 2.513 1.795 1.00 65.00 82 GLU A C 1
ATOM 680 O O . GLU A 1 82 ? -17.603 1.678 2.618 1.00 65.00 82 GLU A O 1
ATOM 685 N N . LYS A 1 83 ? -17.097 2.205 0.498 1.00 69.25 83 LYS A N 1
ATOM 686 C CA . LYS A 1 83 ? -17.352 0.853 -0.028 1.00 69.25 83 LYS A CA 1
ATOM 687 C C . LYS A 1 83 ? -16.405 -0.195 0.551 1.00 69.25 83 LYS A C 1
ATOM 689 O O . LYS A 1 83 ? -16.794 -1.357 0.676 1.00 69.25 83 LYS A O 1
ATOM 694 N N . MET A 1 84 ? -15.166 0.175 0.880 1.00 69.44 84 MET A N 1
ATOM 695 C CA . MET A 1 84 ? -14.260 -0.734 1.581 1.00 69.44 84 MET A CA 1
ATOM 696 C C . MET A 1 84 ? -14.673 -0.932 3.035 1.00 69.44 84 MET A C 1
ATOM 698 O O . MET A 1 84 ? -14.750 -2.079 3.458 1.00 69.44 84 MET A O 1
ATOM 702 N N . ILE A 1 85 ? -15.028 0.136 3.761 1.00 66.62 85 ILE A N 1
ATOM 703 C CA . ILE A 1 85 ? -15.585 0.030 5.122 1.00 66.62 85 ILE A CA 1
ATOM 704 C C . ILE A 1 85 ? -16.788 -0.921 5.119 1.00 66.62 85 ILE A C 1
ATOM 706 O O . ILE A 1 85 ? -16.867 -1.841 5.932 1.00 66.62 85 ILE A O 1
ATOM 710 N N . GLU A 1 86 ? -17.709 -0.732 4.174 1.00 71.88 86 GLU A N 1
ATOM 711 C CA . GLU A 1 86 ? -18.902 -1.563 4.011 1.00 71.88 86 GLU A CA 1
ATOM 712 C C . GLU A 1 86 ? -18.575 -3.041 3.811 1.00 71.88 86 GLU A C 1
ATOM 714 O O . GLU A 1 86 ? -19.191 -3.903 4.441 1.00 71.88 86 GLU A O 1
ATOM 719 N N . ARG A 1 87 ? -17.577 -3.345 2.978 1.00 71.12 87 ARG A N 1
ATOM 720 C CA . ARG A 1 87 ? -17.133 -4.720 2.726 1.00 71.12 87 ARG A CA 1
ATOM 721 C C . ARG A 1 87 ? -16.419 -5.330 3.925 1.00 71.12 87 ARG A C 1
ATOM 723 O O . ARG A 1 87 ? -16.774 -6.436 4.320 1.00 71.12 87 ARG A O 1
ATOM 730 N N . THR A 1 88 ? -15.444 -4.629 4.497 1.00 67.94 88 THR A N 1
ATOM 731 C CA . THR A 1 88 ? -14.612 -5.146 5.591 1.00 67.94 88 THR A CA 1
ATOM 732 C C . THR A 1 88 ? -15.430 -5.347 6.866 1.00 67.94 88 THR A C 1
ATOM 734 O O . THR A 1 88 ? -15.260 -6.353 7.550 1.00 67.94 88 THR A O 1
ATOM 737 N N . LEU A 1 89 ? -16.373 -4.447 7.158 1.00 69.69 89 LEU A N 1
ATOM 738 C CA . LEU A 1 89 ? -17.227 -4.527 8.350 1.00 69.69 89 LEU A CA 1
ATOM 739 C C . LEU A 1 89 ? -18.583 -5.202 8.090 1.00 69.69 89 LEU A C 1
ATOM 741 O O . LEU A 1 89 ? -19.380 -5.349 9.016 1.00 69.69 89 LEU A O 1
ATOM 745 N N . ASN A 1 90 ? -18.849 -5.630 6.850 1.00 74.31 90 ASN A N 1
ATOM 746 C CA . ASN A 1 90 ? -20.109 -6.241 6.417 1.00 74.31 90 ASN A CA 1
ATOM 747 C C . ASN A 1 90 ? -21.352 -5.386 6.763 1.00 74.31 90 ASN A C 1
ATOM 749 O O . ASN A 1 90 ? -22.351 -5.880 7.294 1.00 74.31 90 ASN A O 1
ATOM 753 N N . ILE A 1 91 ? -21.288 -4.086 6.458 1.00 70.38 91 ILE A N 1
ATOM 754 C CA . ILE A 1 91 ? -22.373 -3.110 6.651 1.00 70.38 91 ILE A CA 1
ATOM 755 C C . ILE A 1 91 ? -22.850 -2.561 5.298 1.00 70.38 91 ILE A C 1
ATOM 757 O O . ILE A 1 91 ? -22.120 -2.589 4.317 1.00 70.38 91 ILE A O 1
ATOM 761 N N . LYS A 1 92 ? -24.095 -2.074 5.219 1.00 65.44 92 LYS A N 1
ATOM 762 C CA . LYS A 1 92 ? -24.708 -1.635 3.945 1.00 65.44 92 LYS A CA 1
ATOM 763 C C . LYS A 1 92 ? -24.596 -0.136 3.644 1.00 65.44 92 LYS A C 1
ATOM 765 O O . LYS A 1 92 ? -24.956 0.259 2.541 1.00 65.44 92 LYS A O 1
ATOM 770 N N . ASN A 1 93 ? -24.237 0.683 4.633 1.00 69.75 93 ASN A N 1
ATOM 771 C CA . ASN A 1 93 ? -24.136 2.136 4.489 1.00 69.75 93 ASN A CA 1
ATOM 772 C C . ASN A 1 93 ? -23.265 2.723 5.612 1.00 69.75 93 ASN A C 1
ATOM 774 O O . ASN A 1 93 ? -23.764 2.957 6.719 1.00 69.75 93 ASN A O 1
ATOM 778 N N . ALA A 1 94 ? -21.982 2.963 5.331 1.00 63.28 94 ALA A N 1
ATOM 779 C CA . ALA A 1 94 ? -21.047 3.526 6.311 1.00 63.28 94 ALA A CA 1
ATOM 780 C C . ALA A 1 94 ? -21.451 4.945 6.764 1.00 63.28 94 ALA A C 1
ATOM 782 O O . ALA A 1 94 ? -21.389 5.247 7.955 1.00 63.28 94 ALA A O 1
ATOM 783 N N . ARG A 1 95 ? -21.976 5.779 5.848 1.00 60.06 95 ARG A N 1
ATOM 784 C CA . ARG A 1 95 ? -22.429 7.159 6.133 1.00 60.06 95 ARG A CA 1
ATOM 785 C C . ARG A 1 95 ? -23.585 7.236 7.133 1.00 60.06 95 ARG A C 1
ATOM 787 O O . ARG A 1 95 ? -23.758 8.252 7.797 1.00 60.06 95 ARG A O 1
ATOM 794 N N . SER A 1 96 ? -24.397 6.183 7.238 1.00 58.16 96 SER A N 1
ATOM 795 C CA . SER A 1 96 ? -25.558 6.151 8.141 1.00 58.16 96 SER A CA 1
ATOM 796 C C . SER A 1 96 ? -25.214 5.829 9.600 1.00 58.16 96 SER A C 1
ATOM 798 O O . SER A 1 9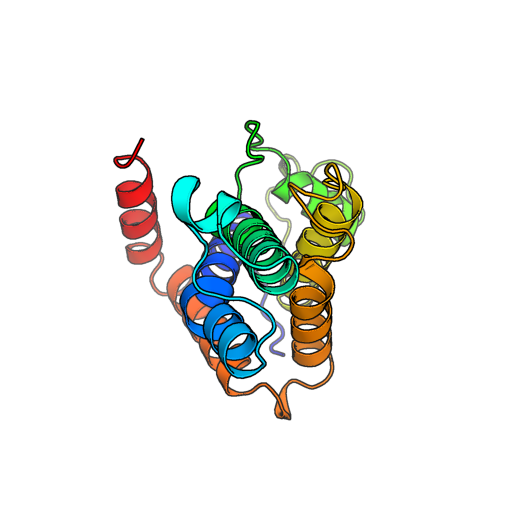6 ? -26.079 5.933 10.471 1.00 58.16 96 SER A O 1
ATOM 800 N N . LEU A 1 97 ? -23.964 5.450 9.884 1.00 56.19 97 LEU A N 1
ATOM 801 C CA . LEU A 1 97 ? -23.522 5.006 11.201 1.00 56.19 97 LEU A CA 1
ATOM 802 C C . LEU A 1 97 ? -22.552 6.027 11.801 1.00 56.19 97 LEU A C 1
ATOM 804 O O . LEU A 1 97 ? -21.348 5.803 11.858 1.00 56.19 97 LEU A O 1
ATOM 808 N N . ALA A 1 98 ? -23.101 7.130 12.315 1.00 54.94 98 ALA A N 1
ATOM 809 C CA . ALA A 1 98 ? -22.351 8.191 13.002 1.00 54.94 98 ALA A CA 1
ATOM 810 C C . ALA A 1 98 ? -21.567 7.719 14.252 1.00 54.94 98 ALA A C 1
ATOM 812 O O . ALA A 1 98 ? -20.843 8.501 14.856 1.00 54.94 98 ALA A O 1
ATOM 813 N N . SER A 1 99 ? -21.718 6.453 14.657 1.00 65.38 99 SER A N 1
ATOM 814 C CA . SER A 1 99 ? -21.039 5.825 15.795 1.00 65.38 99 SER A CA 1
ATOM 815 C C . SER A 1 99 ? -20.192 4.610 15.403 1.00 65.38 99 SER A C 1
ATOM 817 O O . SER A 1 99 ? -19.860 3.797 16.268 1.00 65.38 99 SER A O 1
ATOM 819 N N . LEU A 1 100 ? -19.923 4.404 14.110 1.00 73.50 100 LEU A N 1
ATOM 820 C CA . LEU A 1 100 ? -19.080 3.300 13.671 1.00 73.50 100 LEU A CA 1
ATOM 821 C C . LEU A 1 100 ? -17.633 3.598 14.061 1.00 73.50 100 LEU A C 1
ATOM 823 O O . LEU A 1 100 ? -17.074 4.610 13.644 1.00 73.50 100 LEU A O 1
ATOM 827 N N . SER A 1 101 ? -17.042 2.698 14.839 1.00 82.62 101 SER A N 1
ATOM 828 C CA . SER A 1 101 ? -15.616 2.734 15.118 1.00 82.62 101 SER A CA 1
ATOM 829 C C . SER A 1 101 ? -14.894 1.642 14.340 1.00 82.62 101 SER A C 1
ATOM 831 O O . SER A 1 101 ? -15.385 0.516 14.229 1.00 82.62 101 SER A O 1
ATOM 833 N N . ILE A 1 102 ? -13.742 1.999 13.782 1.00 83.81 102 ILE A N 1
ATOM 834 C CA . ILE A 1 102 ? -12.868 1.120 13.017 1.00 83.81 102 ILE A CA 1
ATOM 835 C C . ILE A 1 102 ? -11.697 0.735 13.912 1.00 83.81 102 ILE A C 1
ATOM 837 O O . ILE A 1 102 ? -10.951 1.597 14.379 1.00 83.81 102 ILE A O 1
ATOM 841 N N . LYS A 1 103 ? -11.515 -0.569 14.123 1.00 88.75 103 LYS A N 1
ATOM 842 C CA . LYS A 1 103 ? -10.340 -1.087 14.824 1.00 88.75 103 LYS A CA 1
ATOM 843 C C . LYS A 1 103 ? -9.106 -0.936 13.952 1.00 88.75 103 LYS A C 1
ATOM 845 O O . LYS A 1 103 ? -9.153 -1.188 12.750 1.00 88.75 103 LYS A O 1
ATOM 850 N N . GLU A 1 104 ? -7.963 -0.668 14.568 1.00 89.38 104 GLU A N 1
ATOM 851 C CA . GLU A 1 104 ? -6.675 -0.571 13.870 1.00 89.38 104 GLU A CA 1
ATOM 852 C C . GLU A 1 104 ? -6.359 -1.785 12.987 1.00 89.38 104 GLU A C 1
ATOM 854 O O . GLU A 1 104 ? -5.877 -1.640 11.864 1.00 89.38 104 GLU A O 1
ATOM 859 N N . ARG A 1 105 ? -6.676 -2.991 13.467 1.00 88.06 105 ARG A N 1
ATOM 860 C CA . ARG A 1 105 ? -6.485 -4.222 12.690 1.00 88.06 105 ARG A CA 1
ATOM 861 C C . ARG A 1 105 ? -7.336 -4.252 11.419 1.00 88.06 105 ARG A C 1
ATOM 863 O O . ARG A 1 105 ? -6.884 -4.750 10.392 1.00 88.06 105 ARG A O 1
ATOM 870 N N . ASP A 1 106 ? -8.555 -3.723 11.502 1.00 87.69 106 ASP A N 1
ATOM 871 C CA . ASP A 1 106 ? -9.499 -3.707 10.392 1.00 87.69 106 ASP A CA 1
ATOM 872 C C . ASP A 1 106 ? -9.043 -2.639 9.386 1.00 87.69 106 ASP A C 1
ATOM 874 O O . ASP A 1 106 ? -9.090 -2.873 8.184 1.00 87.69 106 ASP A O 1
ATOM 878 N N . LEU A 1 107 ? -8.467 -1.528 9.864 1.00 87.19 107 LEU A N 1
ATOM 879 C CA . LEU A 1 107 ? -7.851 -0.507 9.017 1.00 87.19 107 LEU A CA 1
ATOM 880 C C . LEU A 1 107 ? -6.644 -1.037 8.222 1.00 87.19 107 LEU A C 1
ATOM 882 O O . LEU A 1 107 ? -6.538 -0.784 7.022 1.00 87.19 107 LEU A O 1
ATOM 886 N N . MET A 1 108 ? -5.760 -1.819 8.854 1.00 89.94 108 MET A N 1
ATOM 887 C CA . MET A 1 108 ? -4.659 -2.490 8.145 1.00 89.94 108 MET A CA 1
ATOM 888 C C . MET A 1 108 ? -5.188 -3.484 7.099 1.00 89.94 108 MET A C 1
ATOM 890 O O . MET A 1 108 ? -4.673 -3.553 5.983 1.00 89.94 108 MET A O 1
ATOM 894 N N . GLN A 1 109 ? -6.254 -4.225 7.419 1.00 89.56 109 GLN A N 1
ATOM 895 C CA . GLN A 1 109 ? -6.898 -5.111 6.449 1.00 89.56 109 GLN A CA 1
ATOM 896 C C . GLN A 1 109 ? -7.486 -4.333 5.264 1.00 89.56 109 GLN A C 1
ATOM 898 O O . GLN A 1 109 ? -7.297 -4.738 4.121 1.00 89.56 109 GLN A O 1
ATOM 903 N N . MET A 1 110 ? -8.130 -3.190 5.512 1.00 85.88 110 MET A N 1
ATOM 904 C CA . MET A 1 110 ? -8.672 -2.329 4.457 1.00 85.88 110 MET A CA 1
ATOM 905 C C . MET A 1 110 ? -7.586 -1.834 3.490 1.00 85.88 110 MET A C 1
ATOM 907 O O . MET A 1 110 ? -7.835 -1.747 2.290 1.00 85.88 110 MET A O 1
ATOM 911 N N . ILE A 1 111 ? -6.378 -1.536 3.978 1.00 86.81 111 ILE A N 1
ATOM 912 C CA . ILE A 1 111 ? -5.217 -1.163 3.145 1.00 86.81 111 ILE A CA 1
ATOM 913 C C . ILE A 1 111 ? -4.804 -2.297 2.203 1.00 86.81 111 ILE A C 1
ATOM 915 O O . ILE A 1 111 ? -4.562 -2.075 1.012 1.00 86.81 111 ILE A O 1
ATOM 919 N N . ILE A 1 112 ? -4.756 -3.524 2.715 1.00 90.44 112 ILE A N 1
ATOM 920 C CA . ILE A 1 112 ? -4.449 -4.706 1.905 1.00 90.44 112 ILE A CA 1
ATOM 921 C C . ILE A 1 112 ? -5.554 -4.919 0.863 1.00 90.44 112 ILE A C 1
ATOM 923 O O . ILE A 1 112 ? -5.261 -5.062 -0.327 1.00 90.44 112 ILE A O 1
ATOM 927 N N . ASP A 1 113 ? -6.819 -4.860 1.284 1.00 85.75 113 ASP A N 1
ATOM 928 C CA . ASP A 1 113 ? -7.983 -5.042 0.413 1.00 85.75 113 ASP A CA 1
ATOM 929 C C . ASP A 1 113 ? -8.037 -3.982 -0.702 1.00 85.75 113 ASP A C 1
ATOM 931 O O . ASP A 1 113 ? -8.383 -4.302 -1.844 1.00 85.75 113 ASP A O 1
ATOM 935 N N . PHE A 1 114 ? -7.632 -2.741 -0.406 1.00 82.62 114 PHE A N 1
ATOM 936 C CA . PHE A 1 114 ? -7.462 -1.670 -1.392 1.00 82.62 114 PHE A CA 1
ATOM 937 C C . PHE A 1 114 ? -6.479 -2.077 -2.482 1.00 82.62 114 PHE A C 1
ATOM 939 O O . PHE A 1 114 ? -6.814 -2.057 -3.668 1.00 82.62 114 PHE A O 1
ATOM 946 N N . CYS A 1 115 ? -5.276 -2.488 -2.080 1.00 84.31 115 CYS A N 1
ATOM 947 C CA . CYS A 1 115 ? -4.227 -2.873 -3.014 1.00 84.31 115 CYS A CA 1
ATOM 948 C C . CYS A 1 115 ? -4.662 -4.073 -3.863 1.00 84.31 115 CYS A C 1
ATOM 950 O O . CYS A 1 115 ? -4.470 -4.071 -5.077 1.00 84.31 115 CYS A O 1
ATOM 952 N N . VAL A 1 116 ? -5.302 -5.073 -3.249 1.00 85.56 116 VAL A N 1
ATOM 953 C CA . VAL A 1 116 ? -5.837 -6.252 -3.947 1.00 85.56 116 VAL A CA 1
ATOM 954 C C . VAL A 1 116 ? -6.907 -5.855 -4.962 1.00 85.56 116 VAL A C 1
ATOM 956 O O . VAL A 1 116 ? -6.877 -6.325 -6.101 1.00 85.56 116 VAL A O 1
ATOM 959 N N . TYR A 1 117 ? -7.840 -4.976 -4.592 1.00 79.25 117 TYR A N 1
ATOM 960 C CA . TYR A 1 117 ? -8.867 -4.497 -5.514 1.00 79.25 117 TYR A CA 1
ATOM 961 C C . TYR A 1 117 ? -8.260 -3.790 -6.724 1.00 79.25 117 TYR A C 1
ATOM 963 O O . TYR A 1 117 ? -8.630 -4.118 -7.852 1.00 79.25 117 TYR A O 1
ATOM 971 N N . TYR A 1 118 ? -7.319 -2.864 -6.515 1.00 76.94 118 TYR A N 1
ATOM 972 C CA . TYR A 1 118 ? -6.671 -2.155 -7.620 1.00 76.94 118 TYR A CA 1
ATOM 973 C C . TYR A 1 118 ? -5.875 -3.111 -8.509 1.00 76.94 118 TYR A C 1
ATOM 975 O O . TYR A 1 118 ? -6.018 -3.067 -9.731 1.00 76.94 118 TYR A O 1
ATOM 983 N N . ASN A 1 119 ? -5.130 -4.037 -7.901 1.00 79.94 119 ASN A N 1
ATOM 984 C CA . ASN A 1 119 ? -4.364 -5.057 -8.613 1.00 79.94 119 ASN A CA 1
ATOM 985 C C . ASN A 1 119 ? -5.246 -5.953 -9.500 1.00 79.94 119 ASN A C 1
ATOM 987 O O . ASN A 1 119 ? -4.787 -6.411 -10.542 1.00 79.94 119 ASN A O 1
ATOM 991 N N . ASN A 1 120 ? -6.498 -6.195 -9.094 1.00 76.88 120 ASN A N 1
ATOM 992 C CA . ASN A 1 120 ? -7.452 -7.022 -9.835 1.00 76.88 120 ASN A CA 1
ATOM 993 C C . ASN A 1 120 ? -8.298 -6.234 -10.847 1.00 76.88 120 ASN A C 1
ATOM 995 O O . ASN A 1 120 ? -8.760 -6.810 -11.829 1.00 76.88 120 ASN A O 1
ATOM 999 N N . ARG A 1 121 ? -8.589 -4.952 -10.588 1.00 68.12 121 ARG A N 1
ATOM 1000 C CA . ARG A 1 121 ? -9.537 -4.165 -11.393 1.00 68.12 121 ARG A CA 1
ATOM 1001 C C . ARG A 1 121 ? -8.879 -3.372 -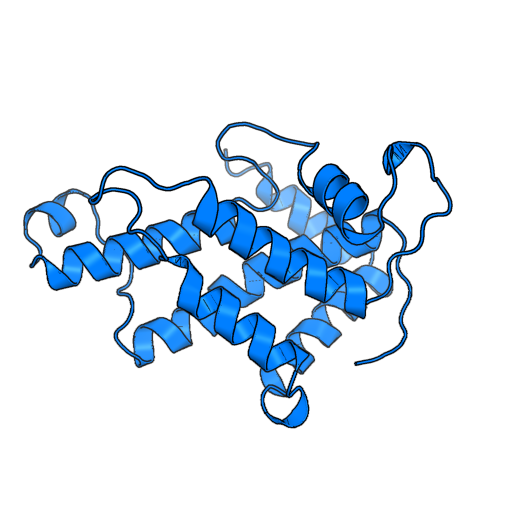12.513 1.00 68.12 121 ARG A C 1
ATOM 1003 O O . ARG A 1 121 ? -9.505 -3.200 -13.555 1.00 68.12 121 ARG A O 1
ATOM 1010 N N . PHE A 1 122 ? -7.655 -2.902 -12.310 1.00 60.75 122 PHE A N 1
ATOM 1011 C CA . PHE A 1 122 ? -6.923 -2.108 -13.296 1.00 60.75 122 PHE A CA 1
ATOM 1012 C C . PHE A 1 122 ? -5.912 -2.975 -14.058 1.00 60.75 122 PHE A C 1
ATOM 1014 O O . PHE A 1 122 ? -4.749 -2.613 -14.215 1.00 60.75 122 PHE A O 1
ATOM 1021 N N . GLU A 1 123 ? -6.367 -4.138 -14.542 1.00 57.84 123 GLU A N 1
ATOM 1022 C CA . GLU A 1 123 ? -5.645 -4.907 -15.559 1.00 57.84 123 GLU A CA 1
ATOM 1023 C C . GLU A 1 123 ? -5.679 -4.101 -16.874 1.00 57.84 123 GLU A C 1
ATOM 1025 O O . GLU A 1 123 ? -6.634 -4.172 -17.648 1.00 57.84 123 GLU A O 1
ATOM 1030 N N . GLY A 1 124 ? -4.666 -3.259 -17.090 1.00 52.44 124 GLY A N 1
ATOM 1031 C CA . GLY A 1 124 ? -4.475 -2.537 -18.346 1.00 52.44 124 GLY A CA 1
ATOM 1032 C C . GLY A 1 124 ? -3.923 -3.444 -19.453 1.00 52.44 124 GLY A C 1
ATOM 1033 O O . GLY A 1 124 ? -3.522 -4.585 -19.195 1.00 52.44 124 GLY A O 1
ATOM 1034 N N . PRO A 1 125 ? -3.854 -2.954 -20.705 1.00 51.62 125 PRO A N 1
ATOM 1035 C CA . PRO A 1 125 ? -3.046 -3.588 -21.740 1.00 51.62 125 PRO A CA 1
ATOM 1036 C C . PRO A 1 125 ? -1.621 -3.837 -21.212 1.00 51.62 125 PRO A C 1
ATOM 1038 O O . PRO A 1 125 ? -1.131 -3.042 -20.407 1.00 51.62 125 PRO A O 1
ATOM 1041 N N . PRO A 1 126 ? -0.925 -4.895 -21.670 1.00 49.66 126 PRO A N 1
ATOM 1042 C CA . PRO A 1 126 ? 0.349 -5.366 -21.104 1.00 49.66 126 PRO A CA 1
ATOM 1043 C C . PRO A 1 126 ? 1.484 -4.328 -21.023 1.00 49.66 126 PRO A C 1
ATOM 1045 O O . PRO A 1 126 ? 2.483 -4.597 -20.363 1.00 49.66 126 PRO A O 1
ATOM 1048 N N . ASN A 1 127 ? 1.326 -3.160 -21.653 1.00 50.09 127 ASN A N 1
ATOM 1049 C CA . ASN A 1 127 ? 2.315 -2.087 -21.689 1.00 50.09 127 ASN A CA 1
ATOM 1050 C C . ASN A 1 127 ? 1.988 -0.893 -20.773 1.00 50.09 127 ASN A C 1
ATOM 1052 O O . ASN A 1 127 ? 2.895 -0.117 -20.489 1.00 50.09 127 ASN A O 1
ATOM 1056 N N . ASP A 1 128 ? 0.751 -0.753 -20.283 1.00 54.06 128 ASP A N 1
ATOM 1057 C CA . ASP A 1 128 ? 0.373 0.384 -19.425 1.00 54.06 128 ASP A CA 1
ATOM 1058 C C . ASP A 1 128 ? 0.398 -0.009 -17.942 1.00 54.06 128 ASP A C 1
ATOM 1060 O O . ASP A 1 128 ? 0.963 0.702 -17.115 1.00 54.06 128 ASP A O 1
ATOM 1064 N N . TYR A 1 129 ? -0.146 -1.188 -17.612 1.00 62.19 129 TYR A N 1
ATOM 1065 C CA . TYR A 1 129 ? -0.216 -1.695 -16.239 1.00 62.19 129 TYR A CA 1
ATOM 1066 C C . TYR A 1 129 ? 0.005 -3.212 -16.219 1.00 62.19 129 TYR A C 1
ATOM 1068 O O . TYR A 1 129 ? -0.935 -3.975 -16.465 1.00 62.19 129 TYR A O 1
ATOM 1076 N N . PRO A 1 130 ? 1.235 -3.688 -15.948 1.00 63.62 130 PRO A N 1
ATOM 1077 C CA . PRO A 1 130 ? 1.510 -5.109 -15.917 1.00 63.62 130 PRO A CA 1
ATOM 1078 C C . PRO A 1 130 ? 0.619 -5.788 -14.883 1.00 63.62 130 PRO A C 1
ATOM 1080 O O . PRO A 1 130 ? 0.424 -5.300 -13.764 1.00 63.62 130 PRO A O 1
ATOM 1083 N N . ARG A 1 131 ? 0.087 -6.952 -15.249 1.00 66.94 131 ARG A N 1
ATOM 1084 C CA . ARG A 1 131 ? -0.679 -7.782 -14.323 1.00 66.94 131 ARG A CA 1
ATOM 1085 C C . ARG A 1 131 ? 0.145 -8.022 -13.063 1.00 66.94 131 ARG A C 1
ATOM 1087 O O . ARG A 1 131 ? 1.346 -8.267 -13.158 1.00 66.94 131 ARG A O 1
ATOM 1094 N N . ASN A 1 132 ? -0.502 -8.009 -11.900 1.00 75.38 132 ASN A N 1
ATOM 1095 C CA . ASN A 1 132 ? 0.164 -8.259 -10.623 1.00 75.38 132 ASN A CA 1
ATOM 1096 C C . ASN A 1 132 ? 1.215 -7.210 -10.227 1.00 75.38 132 ASN A C 1
ATOM 1098 O O . ASN A 1 132 ? 2.045 -7.503 -9.364 1.00 75.38 132 ASN A O 1
ATOM 1102 N N . SER A 1 133 ? 1.162 -5.997 -10.793 1.00 80.31 133 SER A N 1
ATOM 1103 C CA . SER A 1 133 ? 2.095 -4.915 -10.455 1.00 80.31 133 SER A CA 1
ATOM 1104 C C . SER A 1 133 ? 2.182 -4.678 -8.949 1.00 80.31 133 SER A C 1
ATOM 1106 O O . SER A 1 133 ? 3.285 -4.581 -8.432 1.00 80.31 133 SER A O 1
ATOM 1108 N N . LEU A 1 134 ? 1.067 -4.710 -8.212 1.00 87.12 134 LEU A N 1
ATOM 1109 C CA . LEU A 1 134 ? 1.066 -4.461 -6.763 1.00 87.12 134 LEU A CA 1
ATOM 1110 C C . LEU A 1 134 ? 1.373 -5.703 -5.913 1.00 87.12 134 LEU A C 1
ATOM 1112 O O . LEU A 1 134 ? 1.337 -5.627 -4.687 1.00 87.12 134 LEU A O 1
ATOM 1116 N N . SER A 1 135 ? 1.679 -6.861 -6.508 1.00 89.81 135 SER A N 1
ATOM 1117 C CA . SER A 1 135 ? 1.875 -8.106 -5.743 1.00 89.81 135 SER A CA 1
ATOM 1118 C C . SER A 1 135 ? 2.997 -8.022 -4.716 1.00 89.81 135 SER A C 1
ATOM 1120 O O . SER A 1 135 ? 2.938 -8.702 -3.695 1.00 89.81 135 SER A O 1
ATOM 1122 N N . PHE A 1 136 ? 4.025 -7.210 -4.975 1.00 91.56 136 PHE A N 1
ATOM 1123 C CA . PHE A 1 136 ? 5.076 -6.978 -3.991 1.00 91.56 136 PHE A CA 1
ATOM 1124 C C . PHE A 1 136 ? 4.550 -6.170 -2.800 1.00 91.56 136 PHE A C 1
ATOM 1126 O O . PHE A 1 136 ? 4.737 -6.592 -1.662 1.00 91.56 136 PHE A O 1
ATOM 1133 N N . ALA A 1 137 ? 3.847 -5.064 -3.060 1.00 91.38 137 ALA A N 1
ATOM 1134 C CA . ALA A 1 137 ? 3.247 -4.225 -2.027 1.00 91.38 137 ALA A CA 1
ATOM 1135 C C . ALA A 1 137 ? 2.252 -5.007 -1.157 1.00 91.38 137 ALA A C 1
ATOM 1137 O O . ALA A 1 137 ? 2.341 -4.960 0.065 1.00 91.38 137 ALA A O 1
ATOM 1138 N N . ILE A 1 138 ? 1.358 -5.780 -1.786 1.00 93.25 138 ILE A N 1
ATOM 1139 C CA . ILE A 1 138 ? 0.358 -6.610 -1.097 1.00 93.25 138 ILE A CA 1
ATOM 1140 C C . ILE A 1 138 ? 1.048 -7.595 -0.155 1.00 93.25 138 ILE A C 1
ATOM 1142 O O . ILE A 1 138 ? 0.766 -7.593 1.038 1.00 93.25 138 ILE A O 1
ATOM 1146 N N . LYS A 1 139 ? 2.012 -8.373 -0.664 1.00 95.06 139 LYS A N 1
ATOM 1147 C CA . LYS A 1 139 ? 2.757 -9.338 0.158 1.00 95.06 139 LYS A CA 1
ATOM 1148 C C . LYS A 1 139 ? 3.526 -8.666 1.289 1.00 95.06 139 LYS A C 1
ATOM 1150 O O . LYS A 1 139 ? 3.650 -9.248 2.359 1.00 95.06 139 LYS A O 1
ATOM 1155 N N . TRP A 1 140 ? 4.056 -7.465 1.056 1.00 95.00 140 TRP A N 1
ATOM 1156 C CA . TRP A 1 140 ? 4.752 -6.708 2.092 1.00 95.00 140 TRP A CA 1
ATOM 1157 C C . TRP A 1 140 ? 3.803 -6.283 3.213 1.00 95.00 140 TRP A C 1
ATOM 1159 O O . TRP A 1 140 ? 4.126 -6.454 4.382 1.00 95.00 140 TRP A O 1
ATOM 1169 N N . LEU A 1 141 ? 2.625 -5.763 2.865 1.00 94.31 141 LEU A N 1
ATOM 1170 C CA . LEU A 1 141 ? 1.600 -5.357 3.828 1.00 94.31 141 LEU A CA 1
ATOM 1171 C C . LEU A 1 141 ? 1.030 -6.562 4.597 1.00 94.31 141 LEU A C 1
ATOM 1173 O O . LEU A 1 141 ? 0.820 -6.480 5.805 1.00 94.31 141 LEU A O 1
ATOM 1177 N N . GLU A 1 142 ? 0.837 -7.700 3.925 1.00 95.50 142 GLU A N 1
ATOM 1178 C CA . GLU A 1 142 ? 0.449 -8.964 4.563 1.00 95.50 142 GLU A CA 1
ATOM 1179 C C . GLU A 1 142 ? 1.520 -9.453 5.551 1.00 95.50 142 GLU A C 1
ATOM 1181 O O . GLU A 1 142 ? 1.196 -9.756 6.697 1.00 95.50 142 GLU A O 1
ATOM 1186 N N . ASP A 1 143 ? 2.799 -9.465 5.158 1.00 95.31 143 ASP A N 1
ATOM 1187 C CA . ASP A 1 143 ? 3.901 -9.872 6.043 1.00 95.31 143 ASP A CA 1
ATOM 1188 C C . ASP A 1 143 ? 4.087 -8.887 7.210 1.00 95.31 143 ASP A C 1
ATOM 1190 O O . ASP A 1 143 ? 4.336 -9.302 8.342 1.00 95.31 143 ASP A O 1
ATOM 1194 N N . MET A 1 144 ? 3.880 -7.588 6.973 1.00 93.06 144 MET A N 1
ATOM 1195 C CA . MET A 1 144 ? 3.839 -6.569 8.023 1.00 93.06 144 MET A CA 1
ATOM 1196 C C . MET A 1 144 ? 2.727 -6.854 9.038 1.00 93.06 144 MET A C 1
ATOM 1198 O O . MET A 1 144 ? 2.975 -6.771 10.244 1.00 93.06 144 MET A O 1
ATOM 1202 N N . ARG A 1 145 ? 1.520 -7.214 8.583 1.00 92.88 145 ARG A N 1
ATOM 1203 C CA . ARG A 1 145 ? 0.384 -7.577 9.448 1.00 92.88 145 ARG A CA 1
ATOM 1204 C C . ARG A 1 145 ? 0.663 -8.849 10.252 1.00 92.88 145 ARG A C 1
ATOM 1206 O O . ARG A 1 145 ? 0.375 -8.879 11.450 1.00 92.88 145 ARG A O 1
ATOM 1213 N N . ASP A 1 146 ? 1.205 -9.873 9.599 1.00 93.12 146 ASP A N 1
ATOM 1214 C CA . ASP A 1 146 ? 1.319 -11.225 10.153 1.00 93.12 146 ASP A CA 1
ATOM 1215 C C . ASP A 1 146 ? 2.591 -11.425 11.000 1.00 93.12 146 ASP A C 1
ATOM 1217 O O . ASP A 1 146 ? 2.596 -12.262 11.902 1.00 93.12 146 ASP A O 1
ATOM 1221 N N . SER A 1 147 ? 3.651 -10.646 10.745 1.00 93.50 147 SER A N 1
ATOM 1222 C CA . SER A 1 147 ? 4.955 -10.722 11.430 1.00 93.50 147 SER A CA 1
ATOM 1223 C C . SER A 1 147 ? 5.469 -9.333 11.867 1.00 93.50 147 SER A C 1
ATOM 1225 O O . SER A 1 147 ? 6.524 -8.880 11.404 1.00 93.50 147 SER A O 1
ATOM 1227 N N . PRO A 1 148 ? 4.761 -8.614 12.761 1.00 90.12 148 PRO A N 1
ATOM 1228 C CA . PRO A 1 148 ? 5.091 -7.234 13.135 1.00 90.12 148 PRO A CA 1
ATOM 1229 C C . PRO A 1 148 ? 6.504 -7.057 13.709 1.00 90.12 148 PRO A C 1
ATOM 1231 O O . PRO A 1 148 ? 7.117 -6.003 13.554 1.00 90.12 148 PRO A O 1
ATOM 1234 N N . GLU A 1 149 ? 7.062 -8.091 14.337 1.00 91.81 149 GLU A N 1
ATOM 1235 C CA . GLU A 1 149 ? 8.417 -8.092 14.885 1.00 91.81 149 GLU A CA 1
ATOM 1236 C C . GLU A 1 149 ? 9.520 -7.968 13.823 1.00 91.81 149 GLU A C 1
ATOM 1238 O O . GLU A 1 149 ? 10.624 -7.538 14.159 1.00 91.81 149 GLU A O 1
ATOM 1243 N N . ARG A 1 150 ? 9.231 -8.313 12.560 1.00 92.62 150 ARG A N 1
ATOM 1244 C CA . ARG A 1 150 ? 10.157 -8.168 11.420 1.00 92.62 150 ARG A CA 1
ATOM 1245 C C . ARG A 1 150 ? 10.054 -6.809 10.737 1.00 92.62 150 ARG A C 1
ATOM 1247 O O . ARG A 1 150 ? 10.988 -6.410 10.052 1.00 92.62 150 ARG A O 1
ATOM 1254 N N . HIS A 1 151 ? 8.948 -6.108 10.966 1.00 91.94 151 HIS A N 1
ATOM 1255 C CA . HIS A 1 151 ? 8.575 -4.863 10.295 1.00 91.94 151 HIS A CA 1
ATOM 1256 C C . HIS A 1 151 ? 8.520 -3.690 11.279 1.00 91.94 151 HIS A C 1
ATOM 1258 O O . HIS A 1 151 ? 7.634 -2.841 11.221 1.00 91.94 151 HIS A O 1
ATOM 1264 N N . GLN A 1 152 ? 9.443 -3.654 12.250 1.00 90.44 152 GLN A N 1
ATOM 1265 C CA . GLN A 1 152 ? 9.432 -2.645 13.320 1.00 90.44 152 GLN A CA 1
ATOM 1266 C C . GLN A 1 152 ? 9.562 -1.216 12.785 1.00 90.44 152 GLN A C 1
ATOM 1268 O O . GLN A 1 152 ? 8.995 -0.296 13.370 1.00 90.44 152 GLN A O 1
ATOM 1273 N N . LYS A 1 153 ? 10.288 -1.020 11.677 1.00 88.56 153 LYS A N 1
ATOM 1274 C CA . LYS A 1 153 ? 10.434 0.295 11.045 1.00 88.56 153 LYS A CA 1
ATOM 1275 C C . LYS A 1 153 ? 9.096 0.752 10.465 1.00 88.56 153 LYS A C 1
ATOM 1277 O O . LYS A 1 153 ? 8.668 1.872 10.713 1.00 88.56 153 LYS A O 1
ATOM 1282 N N . GLU A 1 154 ? 8.427 -0.125 9.732 1.00 90.00 154 GLU A N 1
ATOM 1283 C CA . GLU A 1 154 ? 7.144 0.111 9.082 1.00 90.00 154 GLU A CA 1
ATOM 1284 C C . GLU A 1 154 ? 6.031 0.326 10.104 1.00 90.00 154 GLU A C 1
ATOM 1286 O O . GLU A 1 154 ? 5.235 1.252 9.966 1.00 90.00 154 GLU A O 1
ATOM 1291 N N . TRP A 1 155 ? 6.021 -0.473 11.172 1.00 90.75 155 TRP A N 1
ATOM 1292 C CA . TRP A 1 155 ? 5.118 -0.279 12.304 1.00 90.75 155 TRP A CA 1
ATOM 1293 C C . TRP A 1 155 ? 5.426 0.997 13.091 1.00 90.75 155 TRP A C 1
ATOM 1295 O O . TRP A 1 155 ? 4.505 1.607 13.626 1.00 90.75 155 TRP A O 1
ATOM 1305 N N . GLY A 1 156 ? 6.688 1.433 13.124 1.00 90.00 156 GLY A N 1
ATOM 1306 C CA . GLY A 1 156 ? 7.077 2.740 13.648 1.00 90.00 156 GLY A CA 1
ATOM 1307 C C . GLY A 1 156 ? 6.455 3.887 12.850 1.00 90.00 156 GLY A C 1
ATOM 1308 O O . GLY A 1 156 ? 5.835 4.759 13.449 1.00 90.00 156 GLY A O 1
ATOM 1309 N N . MET A 1 157 ? 6.535 3.836 11.513 1.00 86.56 157 MET A N 1
ATOM 1310 C CA . MET A 1 157 ? 5.868 4.813 10.636 1.00 86.56 157 MET A CA 1
ATOM 1311 C C . MET A 1 157 ? 4.347 4.793 10.836 1.00 86.56 157 MET A C 1
ATOM 1313 O O . MET A 1 157 ? 3.719 5.835 10.976 1.00 86.56 157 MET A O 1
ATOM 1317 N N . TRP A 1 158 ? 3.744 3.603 10.888 1.00 89.44 158 TRP A N 1
ATOM 1318 C CA . TRP A 1 158 ? 2.312 3.434 11.154 1.00 89.44 158 TRP A CA 1
ATOM 1319 C C . TRP A 1 158 ? 1.881 4.082 12.478 1.00 89.44 158 TRP A C 1
ATOM 1321 O O . TRP A 1 158 ? 0.889 4.807 12.529 1.00 89.44 158 TRP A O 1
ATOM 1331 N N . ASP A 1 159 ? 2.642 3.853 13.551 1.00 89.75 159 ASP A N 1
ATOM 1332 C CA . ASP A 1 159 ? 2.381 4.454 14.857 1.00 89.75 159 ASP A CA 1
ATOM 1333 C C . ASP A 1 159 ? 2.529 5.981 14.849 1.00 89.75 159 ASP A C 1
ATOM 1335 O O . ASP A 1 159 ? 1.727 6.659 15.493 1.00 89.75 159 ASP A O 1
ATOM 1339 N N . GLU A 1 160 ? 3.526 6.510 14.138 1.00 85.69 160 GLU A N 1
ATOM 1340 C CA . GLU A 1 160 ? 3.743 7.949 13.961 1.00 85.69 160 GLU A CA 1
ATOM 1341 C C . GLU A 1 160 ? 2.533 8.607 13.289 1.00 85.69 160 GLU A C 1
ATOM 1343 O O . GLU A 1 160 ? 1.946 9.515 13.870 1.00 85.69 160 GLU A O 1
ATOM 1348 N N . TYR A 1 161 ? 2.061 8.070 12.160 1.00 81.25 161 TYR A N 1
ATOM 1349 C CA . TYR A 1 161 ? 0.910 8.638 11.449 1.00 81.25 161 TYR A CA 1
ATOM 1350 C C . TYR A 1 161 ? -0.398 8.545 12.230 1.00 81.25 161 TYR A C 1
ATOM 1352 O O . TYR A 1 161 ? -1.217 9.462 12.182 1.00 81.25 161 TYR A O 1
ATOM 1360 N N . ILE A 1 162 ? -0.598 7.467 12.991 1.00 85.25 162 ILE A N 1
ATOM 1361 C CA . ILE A 1 162 ? -1.749 7.386 13.894 1.00 85.25 162 ILE A CA 1
ATOM 1362 C C . ILE A 1 162 ? -1.688 8.496 14.943 1.00 85.25 162 ILE A C 1
ATOM 1364 O O . ILE A 1 162 ? -2.705 9.126 15.228 1.00 85.25 162 ILE A O 1
ATOM 1368 N N . ASN A 1 163 ? -0.515 8.752 15.520 1.00 84.25 163 ASN A N 1
ATOM 1369 C CA . ASN A 1 163 ? -0.363 9.824 16.496 1.00 84.25 163 ASN A CA 1
ATOM 1370 C C . ASN A 1 163 ? -0.547 11.204 15.850 1.00 84.25 163 ASN A C 1
ATOM 1372 O O . ASN A 1 163 ? -1.220 12.041 16.442 1.00 84.25 163 ASN A O 1
ATOM 1376 N N . ASP A 1 164 ? -0.033 11.424 14.640 1.00 78.75 164 ASP A N 1
ATOM 1377 C CA . ASP A 1 164 ? -0.202 12.687 13.915 1.00 78.75 164 ASP A CA 1
ATOM 1378 C C . ASP A 1 164 ? -1.680 13.011 13.659 1.00 78.75 164 ASP A C 1
ATOM 1380 O O . ASP A 1 164 ? -2.109 14.147 13.853 1.00 78.75 164 ASP A O 1
ATOM 1384 N N . VAL A 1 165 ? -2.484 12.012 13.284 1.00 76.38 165 VAL A N 1
ATOM 1385 C CA . VAL A 1 165 ? -3.926 12.199 13.056 1.00 76.38 165 VAL A CA 1
ATOM 1386 C C . VAL A 1 165 ? -4.689 12.368 14.372 1.00 76.38 165 VAL A C 1
ATOM 1388 O O . VAL A 1 165 ? -5.521 13.263 14.493 1.00 76.38 165 VAL A O 1
ATOM 1391 N N . ILE A 1 166 ? -4.413 11.537 15.381 1.00 76.81 166 ILE A N 1
ATOM 1392 C CA . ILE A 1 166 ? -5.219 11.497 16.614 1.00 76.81 166 ILE A CA 1
ATOM 1393 C C . ILE A 1 166 ? -4.852 12.617 17.589 1.00 76.81 166 ILE A C 1
ATOM 1395 O O . ILE A 1 166 ? -5.732 13.183 18.240 1.00 76.81 166 ILE A O 1
ATOM 1399 N N . ILE A 1 167 ? -3.560 12.917 17.726 1.00 69.06 167 ILE A N 1
ATOM 1400 C CA . ILE A 1 167 ? -3.029 13.882 18.699 1.00 69.06 167 ILE A CA 1
ATOM 1401 C C . ILE A 1 167 ? -2.917 15.268 18.057 1.00 69.06 167 ILE A C 1
ATOM 1403 O O . ILE A 1 167 ? -3.333 16.259 18.658 1.00 69.06 167 ILE A O 1
ATOM 1407 N N . ASP A 1 168 ? -2.428 15.330 16.818 1.00 61.62 168 ASP A N 1
ATOM 1408 C CA . ASP A 1 168 ? -2.072 16.563 16.111 1.00 61.62 168 ASP A CA 1
ATOM 1409 C C . ASP A 1 168 ? -3.102 16.924 15.011 1.00 61.62 168 ASP A C 1
ATOM 1411 O O . ASP A 1 168 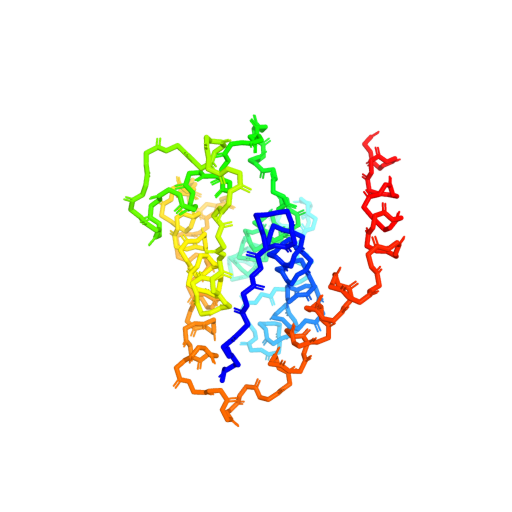? -2.723 17.489 13.984 1.00 61.62 168 ASP A O 1
ATOM 1415 N N . LYS A 1 169 ? -4.414 16.689 15.245 1.00 55.47 169 LYS A N 1
ATOM 1416 C CA . LYS A 1 169 ? -5.564 16.932 14.319 1.00 55.47 169 LYS A CA 1
ATOM 1417 C C . LYS A 1 169 ? -5.502 18.226 13.467 1.00 55.47 169 LYS A C 1
ATOM 1419 O O . LYS A 1 169 ? -6.156 18.318 12.434 1.00 55.47 169 LYS A O 1
ATOM 1424 N N . TYR A 1 170 ? -4.743 19.246 13.881 1.00 44.53 170 TYR A N 1
ATOM 1425 C CA . TYR A 1 170 ? -4.549 20.516 13.166 1.00 44.53 170 TYR A CA 1
ATOM 1426 C C . TYR A 1 170 ? -3.382 20.550 12.154 1.00 44.53 170 TYR A C 1
ATOM 1428 O O . TYR A 1 170 ? -3.393 21.417 11.281 1.00 44.53 170 TYR A O 1
ATOM 1436 N N . LYS A 1 171 ? -2.384 19.654 12.222 1.00 45.97 171 LYS A N 1
ATOM 1437 C CA . LYS A 1 171 ? -1.289 19.586 11.229 1.00 45.97 171 LYS A CA 1
ATOM 1438 C C . LYS A 1 171 ? -1.656 18.750 10.001 1.00 45.97 171 LYS A C 1
ATOM 1440 O O . LYS A 1 171 ? -1.262 19.120 8.897 1.00 45.97 171 LYS A O 1
ATOM 1445 N N . SER A 1 172 ? -2.440 17.679 10.165 1.00 44.88 172 SER A N 1
ATOM 1446 C CA . SER A 1 172 ? -2.889 16.837 9.042 1.00 44.88 172 SER A CA 1
ATOM 1447 C C . SER A 1 172 ? -3.781 17.615 8.065 1.00 44.88 172 SER A C 1
ATOM 1449 O O . SER A 1 172 ? -3.589 17.529 6.855 1.00 44.88 172 SER A O 1
ATOM 1451 N N . ALA A 1 173 ? -4.685 18.458 8.579 1.00 39.50 173 ALA A N 1
ATOM 1452 C CA . ALA A 1 173 ? -5.588 19.285 7.776 1.00 39.50 173 ALA A CA 1
ATOM 1453 C C . ALA A 1 173 ? -4.884 20.409 6.987 1.00 39.50 173 ALA A C 1
ATOM 1455 O O . ALA A 1 173 ? -5.370 20.807 5.929 1.00 39.50 173 ALA A O 1
ATOM 1456 N N . ALA A 1 174 ? -3.750 20.927 7.477 1.00 37.16 174 ALA A N 1
ATOM 1457 C CA . ALA A 1 174 ? -2.953 21.930 6.765 1.00 37.16 174 ALA A CA 1
ATOM 1458 C C . ALA A 1 174 ? -2.167 21.304 5.599 1.00 37.16 174 ALA A C 1
ATOM 1460 O O . ALA A 1 174 ? -2.204 21.830 4.492 1.00 37.16 174 ALA A O 1
ATOM 1461 N N . ASN A 1 175 ? -1.567 20.126 5.811 1.00 41.06 175 ASN A N 1
ATOM 1462 C CA . ASN A 1 175 ? -0.858 19.390 4.757 1.00 41.06 175 ASN A CA 1
ATOM 1463 C C . ASN A 1 175 ? -1.797 18.832 3.669 1.00 41.06 175 ASN A C 1
ATOM 1465 O O . ASN A 1 175 ? -1.363 18.616 2.542 1.00 41.06 175 ASN A O 1
ATOM 1469 N N . PHE A 1 176 ? -3.078 18.608 3.986 1.00 40.25 176 PHE A N 1
ATOM 1470 C CA . PHE A 1 176 ? -4.089 18.202 3.002 1.00 40.25 176 PHE A CA 1
ATOM 1471 C C . PHE A 1 176 ? -4.517 19.354 2.077 1.00 40.25 176 PHE A C 1
ATOM 1473 O O . PHE A 1 176 ? -4.773 19.121 0.899 1.00 40.25 176 PHE A O 1
ATOM 1480 N N . ARG A 1 177 ? -4.572 20.598 2.583 1.00 32.75 177 ARG A N 1
ATOM 1481 C CA . ARG A 1 177 ? -4.961 21.779 1.785 1.00 32.75 177 ARG A CA 1
ATOM 1482 C C . ARG A 1 177 ? -3.893 22.208 0.784 1.00 32.75 177 ARG A C 1
ATOM 1484 O O . ARG A 1 177 ? -4.243 22.624 -0.311 1.00 32.75 177 ARG A O 1
ATOM 1491 N N . ASP A 1 178 ? -2.617 22.023 1.104 1.00 32.78 178 ASP A N 1
ATOM 1492 C CA . ASP A 1 178 ? -1.523 22.354 0.178 1.00 32.78 178 ASP A CA 1
ATOM 1493 C C . ASP A 1 178 ? -1.459 21.411 -1.048 1.00 32.78 178 ASP A C 1
ATOM 1495 O O . ASP A 1 178 ? -0.725 21.672 -2.001 1.00 32.78 178 ASP A O 1
ATOM 1499 N N . CYS A 1 179 ? -2.247 20.326 -1.061 1.00 35.97 179 CYS A N 1
ATOM 1500 C CA . CYS A 1 179 ? -2.390 19.424 -2.207 1.00 35.97 179 CYS A CA 1
ATOM 1501 C C . CYS A 1 179 ? -3.537 19.832 -3.160 1.00 35.97 179 CYS A C 1
ATOM 1503 O O . CYS A 1 179 ? -3.539 19.419 -4.319 1.00 35.97 179 CYS A O 1
ATOM 1505 N N . GLU A 1 180 ? -4.479 20.680 -2.721 1.00 29.91 180 GLU A N 1
ATOM 1506 C CA . GLU A 1 180 ? -5.564 21.200 -3.577 1.00 29.91 180 GLU A CA 1
ATOM 1507 C C . GLU A 1 180 ? -5.086 22.312 -4.532 1.00 29.91 180 GLU A C 1
ATOM 1509 O O . GLU A 1 180 ? -5.705 22.531 -5.571 1.00 29.91 180 GLU A O 1
ATOM 1514 N N . ASP A 1 181 ? -3.945 22.949 -4.246 1.00 29.08 181 ASP A N 1
ATOM 1515 C CA . ASP A 1 181 ? -3.376 24.039 -5.058 1.00 29.08 181 ASP A CA 1
ATOM 1516 C C . ASP A 1 181 ? -2.385 23.562 -6.150 1.00 29.08 181 ASP A C 1
ATOM 1518 O O . ASP A 1 181 ? -1.734 24.380 -6.802 1.00 29.08 181 ASP A O 1
ATOM 1522 N N . CYS A 1 182 ? -2.259 22.246 -6.379 1.00 30.70 182 CYS A N 1
ATOM 1523 C CA . CYS A 1 182 ? -1.361 21.661 -7.394 1.00 30.70 182 CYS A CA 1
ATOM 1524 C C . CYS A 1 182 ? -2.070 21.088 -8.644 1.00 30.70 182 CYS A C 1
ATOM 1526 O O . CYS A 1 182 ? -1.441 20.332 -9.389 1.00 30.70 182 CYS A O 1
ATOM 1528 N N . CYS A 1 183 ? -3.340 21.435 -8.896 1.00 32.53 183 CYS A N 1
ATOM 1529 C CA . CYS A 1 183 ? -4.040 21.107 -10.152 1.00 32.53 183 CYS A CA 1
ATOM 1530 C C . CYS A 1 183 ? -3.974 22.245 -11.182 1.00 32.53 183 CYS A C 1
ATOM 1532 O O . CYS A 1 183 ? -4.353 23.386 -10.833 1.00 32.53 183 CYS A O 1
#